Protein AF-A0A3N5V661-F1 (afdb_monomer)

Sequence (103 aa):
LPPEQATYELIAIGFPLLTLGLVLGSWWGQLAWGNYWGWDPKELWSLASWLVYVGYFHWRYMFGKIHSRINSLWAIAGMAAIIITLLWVNLSRLFPGLHSYAT

Foldseek 3Di:
DPPLVVLVVVLVVVLVVLVVVLQVCLVVCCVPPVGSDDVAPLNVLSVVLNVLSVVLVVCCVVPPPVCSVVSVVSSVVSVVSVCCSVPVSAPVVPGDDPPNPPD

pLDDT: mean 78.24, std 11.45, range [51.22, 93.19]

Structure (mmCIF, N/CA/C/O backbone):
data_AF-A0A3N5V661-F1
#
_entry.id   AF-A0A3N5V661-F1
#
loop_
_atom_site.group_PDB
_atom_site.id
_atom_site.type_symbol
_atom_site.label_atom_id
_atom_site.label_alt_id
_atom_site.label_comp_id
_atom_site.label_asym_id
_atom_site.label_entity_id
_atom_site.label_seq_id
_atom_site.pdbx_PDB_ins_code
_atom_site.Cartn_x
_atom_site.Cartn_y
_atom_site.Cartn_z
_atom_site.occupancy
_atom_site.B_iso_or_equiv
_atom_site.auth_seq_id
_atom_site.auth_comp_id
_atom_site.auth_asym_id
_atom_site.auth_atom_id
_atom_site.pdbx_PDB_model_num
ATOM 1 N N . LEU A 1 1 ? -20.277 3.688 13.844 1.00 56.62 1 LEU A N 1
ATOM 2 C CA . LEU A 1 1 ? -19.223 2.663 14.022 1.00 56.62 1 LEU A CA 1
ATOM 3 C C . LEU A 1 1 ? -18.132 3.245 14.913 1.00 56.62 1 LEU A C 1
ATOM 5 O O . LEU A 1 1 ? -17.788 4.403 14.694 1.00 56.62 1 LEU A O 1
ATOM 9 N N . PRO A 1 2 ? -17.611 2.525 15.919 1.00 74.56 2 PRO A N 1
ATOM 10 C CA . PRO A 1 2 ? -16.405 2.947 16.623 1.00 74.56 2 PRO A CA 1
ATOM 11 C C . PRO A 1 2 ? -15.257 3.162 15.615 1.00 74.56 2 PRO A C 1
ATOM 13 O O . PRO A 1 2 ? -15.159 2.413 14.639 1.00 74.56 2 PRO A O 1
ATOM 16 N N . PRO A 1 3 ? -14.392 4.171 15.821 1.00 74.50 3 PRO A N 1
ATOM 17 C CA . PRO A 1 3 ? -13.420 4.630 14.819 1.00 74.50 3 PRO A CA 1
ATOM 18 C C . PRO A 1 3 ? -12.450 3.537 14.338 1.00 74.50 3 PRO A C 1
ATOM 20 O O . PRO A 1 3 ? -12.033 3.543 13.181 1.00 74.50 3 PRO A O 1
ATOM 23 N N . GLU A 1 4 ? -12.146 2.546 15.182 1.00 75.19 4 GLU A N 1
ATOM 24 C CA . GLU A 1 4 ? -11.330 1.382 14.808 1.00 75.19 4 GLU A CA 1
ATOM 25 C C . GLU A 1 4 ? -12.015 0.501 13.745 1.00 75.19 4 GLU A C 1
ATOM 27 O O . GLU A 1 4 ? -11.356 0.030 12.821 1.00 75.19 4 GLU A O 1
ATOM 32 N N . GLN A 1 5 ? -13.334 0.292 13.847 1.00 79.19 5 GLN A N 1
ATOM 33 C CA . GLN A 1 5 ? -14.081 -0.533 12.890 1.00 79.19 5 GLN A CA 1
ATOM 34 C C . GLN A 1 5 ? -14.175 0.146 11.526 1.00 79.19 5 GLN A C 1
ATOM 36 O O . GLN A 1 5 ? -13.895 -0.496 10.521 1.00 79.19 5 GLN A O 1
ATOM 41 N N . ALA A 1 6 ? -14.472 1.448 11.499 1.00 82.69 6 ALA A N 1
ATOM 42 C CA . ALA A 1 6 ? -14.495 2.212 10.253 1.00 82.69 6 ALA A CA 1
ATOM 43 C C . ALA A 1 6 ? -13.121 2.204 9.558 1.00 82.69 6 ALA A C 1
ATOM 45 O O . ALA A 1 6 ? -13.033 1.999 8.352 1.00 82.69 6 ALA A O 1
ATOM 46 N N . THR A 1 7 ? -12.037 2.357 10.326 1.00 82.38 7 THR A N 1
ATOM 47 C CA . THR A 1 7 ? -10.667 2.282 9.790 1.00 82.38 7 THR A CA 1
ATOM 48 C C . THR A 1 7 ? -10.378 0.908 9.185 1.00 82.38 7 THR A C 1
ATOM 50 O O . THR A 1 7 ? -9.854 0.821 8.079 1.00 82.38 7 THR A O 1
ATOM 53 N N . TYR A 1 8 ? -10.747 -0.170 9.879 1.00 83.00 8 TYR A N 1
ATOM 54 C CA . TYR A 1 8 ? -10.555 -1.530 9.379 1.00 83.00 8 TYR A CA 1
ATOM 55 C C . TYR A 1 8 ? -11.347 -1.796 8.092 1.00 83.00 8 TYR A C 1
ATOM 57 O O . TYR A 1 8 ? -10.787 -2.343 7.147 1.00 83.00 8 TYR A O 1
ATOM 65 N N . GLU A 1 9 ? -12.614 -1.379 8.026 1.00 85.69 9 GLU A N 1
ATOM 66 C CA . GLU A 1 9 ? -13.457 -1.538 6.833 1.00 85.69 9 GLU A CA 1
ATOM 67 C C . GLU A 1 9 ? -12.881 -0.790 5.626 1.00 85.69 9 GLU A C 1
ATOM 69 O O . GLU A 1 9 ? -12.772 -1.357 4.539 1.00 85.69 9 GLU A O 1
ATOM 74 N N . LEU A 1 10 ? -12.430 0.452 5.822 1.00 87.19 10 LEU A N 1
ATOM 75 C CA . LEU A 1 10 ? -11.787 1.235 4.766 1.00 87.19 10 LEU A CA 1
ATOM 76 C C . LEU A 1 10 ? -10.507 0.564 4.256 1.00 87.19 10 LEU A C 1
ATOM 78 O O . LEU A 1 10 ? -10.288 0.502 3.048 1.00 87.19 10 LEU A O 1
ATOM 82 N N . ILE A 1 11 ? -9.677 0.025 5.153 1.00 86.62 11 ILE A N 1
ATOM 83 C CA . ILE A 1 11 ? -8.448 -0.685 4.773 1.00 86.62 11 ILE A CA 1
ATOM 84 C C . ILE A 1 11 ? -8.772 -2.009 4.065 1.00 86.62 11 ILE A C 1
ATOM 86 O O . ILE A 1 11 ? -8.125 -2.348 3.075 1.00 86.62 11 ILE A O 1
ATOM 90 N N . ALA A 1 12 ? -9.792 -2.736 4.524 1.00 87.62 12 ALA A N 1
ATOM 91 C CA . ALA A 1 12 ? -10.258 -3.978 3.910 1.00 87.62 12 ALA A CA 1
ATOM 92 C C . ALA A 1 12 ? -10.779 -3.774 2.481 1.00 87.62 12 ALA A C 1
ATOM 94 O O . ALA A 1 12 ? -10.557 -4.632 1.632 1.00 87.62 12 ALA A O 1
ATOM 95 N N . ILE A 1 13 ? -11.415 -2.635 2.198 1.00 90.38 13 ILE A N 1
ATOM 96 C CA . ILE A 1 13 ? -11.860 -2.268 0.846 1.00 90.38 13 ILE A CA 1
ATOM 97 C C . ILE A 1 13 ? -10.693 -1.719 0.009 1.00 90.38 13 ILE A C 1
ATOM 99 O O . ILE A 1 13 ? -10.568 -2.033 -1.174 1.00 90.38 13 ILE A O 1
ATOM 103 N N . GLY A 1 14 ? -9.820 -0.912 0.614 1.00 87.44 14 GLY A N 1
ATOM 104 C CA . GLY A 1 14 ? -8.695 -0.278 -0.070 1.00 87.44 14 GLY A CA 1
ATOM 105 C C . GLY A 1 14 ? -7.595 -1.254 -0.489 1.00 87.44 14 GLY A C 1
ATOM 106 O O . GLY A 1 14 ? -6.985 -1.075 -1.539 1.00 87.44 14 GLY A O 1
ATOM 107 N N . PHE A 1 15 ? -7.346 -2.312 0.283 1.00 89.69 15 PHE A N 1
ATOM 108 C CA . PHE A 1 15 ? -6.258 -3.252 0.004 1.00 89.69 15 PHE A CA 1
ATOM 109 C C . PHE A 1 15 ? -6.424 -4.056 -1.303 1.00 89.69 15 PHE A C 1
ATOM 111 O O . PHE A 1 15 ? -5.454 -4.145 -2.064 1.00 89.69 15 PHE A O 1
ATOM 118 N N . PRO A 1 16 ? -7.614 -4.591 -1.647 1.00 92.38 16 PRO A N 1
ATOM 119 C CA . PRO A 1 16 ? -7.865 -5.154 -2.972 1.00 92.38 16 PRO A CA 1
ATOM 120 C C . PRO A 1 16 ? -7.629 -4.150 -4.102 1.00 92.38 16 PRO A C 1
ATOM 122 O O . PRO A 1 16 ? -7.017 -4.506 -5.104 1.00 92.38 16 PRO A O 1
ATOM 125 N N . LEU A 1 17 ? -8.045 -2.890 -3.933 1.00 90.88 17 LEU A N 1
ATOM 126 C CA . LEU A 1 17 ? -7.810 -1.838 -4.928 1.00 90.88 17 LEU A CA 1
ATOM 127 C C . LEU A 1 17 ? -6.317 -1.537 -5.095 1.00 90.88 17 LEU A C 1
ATOM 129 O O . LEU A 1 17 ? -5.849 -1.409 -6.221 1.00 90.88 17 LEU A O 1
ATOM 133 N N . LEU A 1 18 ? -5.558 -1.487 -3.996 1.00 88.88 18 LEU A N 1
ATOM 134 C CA . LEU A 1 18 ? -4.102 -1.333 -4.026 1.00 88.88 18 LEU A CA 1
ATOM 135 C C . LEU A 1 18 ? -3.428 -2.517 -4.731 1.00 88.88 18 LEU A C 1
ATOM 137 O O . LEU A 1 18 ? -2.523 -2.323 -5.535 1.00 88.88 18 LEU A O 1
ATOM 141 N N . THR A 1 19 ? -3.889 -3.738 -4.460 1.00 91.88 19 THR A N 1
ATOM 142 C CA . THR A 1 19 ? -3.368 -4.961 -5.087 1.00 91.88 19 THR A CA 1
ATOM 143 C C . THR A 1 19 ? -3.649 -4.971 -6.588 1.00 91.88 19 THR A C 1
ATOM 145 O O . THR A 1 19 ? -2.747 -5.225 -7.381 1.00 91.88 19 THR A O 1
ATOM 148 N N . LEU A 1 20 ? -4.877 -4.632 -6.992 1.00 93.19 20 LEU A N 1
ATOM 149 C CA . LEU A 1 20 ? -5.233 -4.465 -8.399 1.00 93.19 20 LEU A CA 1
ATOM 150 C C . LEU A 1 20 ? -4.403 -3.360 -9.051 1.00 93.19 20 LEU A C 1
ATOM 152 O O . LEU A 1 20 ? -3.894 -3.560 -10.145 1.00 93.19 20 LEU A O 1
ATOM 156 N N . GLY A 1 21 ? -4.216 -2.228 -8.371 1.00 89.75 21 GLY A N 1
ATOM 157 C CA . GLY A 1 21 ? -3.366 -1.137 -8.838 1.00 89.75 21 GLY A CA 1
ATOM 158 C C . GLY A 1 21 ? -1.920 -1.575 -9.074 1.00 89.75 21 GLY A C 1
ATOM 159 O O . GLY A 1 21 ? -1.355 -1.235 -10.108 1.00 89.75 21 GLY A O 1
ATOM 160 N N . LEU A 1 22 ? -1.347 -2.381 -8.175 1.00 90.56 22 LEU A N 1
ATOM 161 C CA . LEU A 1 22 ? -0.003 -2.943 -8.328 1.00 90.56 22 LEU A CA 1
ATOM 162 C C . LEU A 1 22 ? 0.082 -3.854 -9.564 1.00 90.56 22 LEU A C 1
ATOM 164 O O . LEU A 1 22 ? 0.956 -3.667 -10.403 1.00 90.56 22 LEU A O 1
ATOM 168 N N . VAL A 1 23 ? -0.858 -4.796 -9.710 1.00 92.25 23 VAL A N 1
ATOM 169 C CA . VAL A 1 23 ? -0.882 -5.759 -10.828 1.00 92.25 23 VAL A CA 1
ATOM 170 C C . VAL A 1 23 ? -1.112 -5.061 -12.168 1.00 92.25 23 VAL A C 1
ATOM 172 O O . VAL A 1 23 ? -0.403 -5.328 -13.138 1.00 92.25 23 VAL A O 1
ATOM 175 N N . LEU A 1 24 ? -2.086 -4.150 -12.230 1.00 91.62 24 LEU A N 1
ATOM 176 C CA . LEU A 1 24 ? -2.369 -3.357 -13.427 1.00 91.62 24 LEU A CA 1
ATOM 177 C C . LEU A 1 24 ? -1.199 -2.427 -13.763 1.00 91.62 24 LEU A C 1
ATOM 179 O O . LEU A 1 24 ? -0.889 -2.253 -14.938 1.00 91.62 24 LEU A O 1
ATOM 183 N N . GLY A 1 25 ? -0.5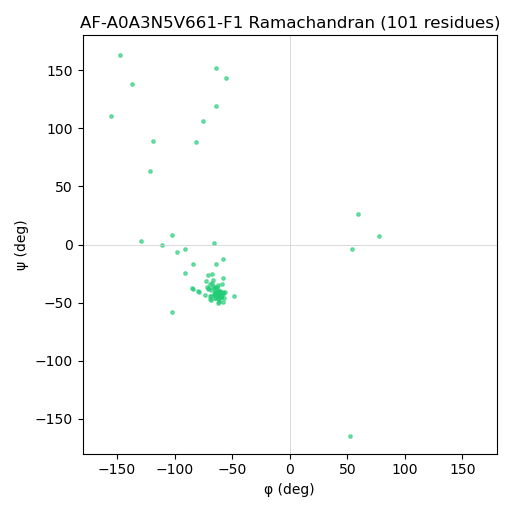24 -1.878 -12.750 1.00 87.31 25 GLY A N 1
ATOM 184 C CA . GLY A 1 25 ? 0.695 -1.091 -12.911 1.00 87.31 25 GLY A CA 1
ATOM 185 C C . GLY A 1 25 ? 1.822 -1.901 -13.547 1.00 87.31 25 GLY A C 1
ATOM 186 O O . GLY A 1 25 ? 2.379 -1.466 -14.551 1.00 87.31 25 GLY A O 1
ATOM 187 N N . SER A 1 26 ? 2.098 -3.107 -13.042 1.00 87.75 26 SER A N 1
ATOM 188 C CA . SER A 1 26 ? 3.092 -4.017 -13.632 1.00 87.75 26 SER A CA 1
ATOM 189 C C . SER A 1 26 ? 2.736 -4.425 -15.063 1.00 87.75 26 SER A C 1
ATOM 191 O O . SER A 1 26 ? 3.596 -4.457 -15.942 1.00 87.75 26 SER A O 1
ATOM 193 N N . TRP A 1 27 ? 1.456 -4.704 -15.333 1.00 90.12 27 TRP A N 1
ATOM 194 C CA . TRP A 1 27 ? 0.989 -5.013 -16.686 1.00 90.12 27 TRP A CA 1
ATOM 195 C C . TRP A 1 27 ? 1.190 -3.837 -17.643 1.00 90.12 27 TRP A C 1
ATOM 197 O O . TRP A 1 27 ? 1.647 -4.006 -18.773 1.00 90.12 27 TRP A O 1
ATOM 207 N N . TRP A 1 28 ? 0.869 -2.626 -17.194 1.00 87.81 28 TRP A N 1
ATOM 208 C CA . TRP A 1 28 ? 1.078 -1.424 -17.986 1.00 87.81 28 TRP A CA 1
ATOM 209 C C . TRP A 1 28 ? 2.569 -1.128 -18.198 1.00 87.81 28 TRP A C 1
ATOM 211 O O . TRP A 1 28 ? 2.948 -0.741 -19.301 1.00 87.81 28 TRP A O 1
ATOM 221 N N . GLY A 1 29 ? 3.423 -1.407 -17.208 1.00 85.06 29 GLY A N 1
ATOM 222 C CA . GLY A 1 29 ? 4.877 -1.308 -17.346 1.00 85.06 29 GLY A CA 1
ATOM 223 C C . GLY A 1 29 ? 5.421 -2.164 -18.495 1.00 85.06 29 GLY A C 1
ATOM 224 O O . GLY A 1 29 ? 6.212 -1.683 -19.310 1.00 85.06 29 GLY A O 1
ATOM 225 N N . GLN A 1 30 ? 4.896 -3.384 -18.657 1.00 87.44 30 GLN A N 1
ATOM 226 C CA . GLN A 1 30 ? 5.229 -4.242 -19.797 1.00 87.44 30 GLN A CA 1
ATOM 227 C C . GLN A 1 30 ? 4.830 -3.612 -21.137 1.00 87.44 30 GLN A C 1
ATOM 229 O O . GLN A 1 30 ? 5.575 -3.720 -22.109 1.00 87.44 30 GLN A O 1
ATOM 234 N N . LEU A 1 31 ? 3.670 -2.957 -21.205 1.00 87.81 31 LEU A N 1
ATOM 235 C CA . LEU A 1 31 ? 3.192 -2.310 -22.430 1.00 87.81 31 LEU A CA 1
ATOM 236 C C . LEU A 1 31 ? 3.985 -1.042 -22.775 1.00 87.81 31 LEU A C 1
ATOM 238 O O . LEU A 1 31 ? 4.215 -0.776 -23.952 1.00 87.81 31 LEU A O 1
ATOM 242 N N . ALA A 1 32 ? 4.392 -0.262 -21.772 1.00 84.81 32 ALA A N 1
ATOM 243 C CA . ALA A 1 32 ? 5.079 1.012 -21.967 1.00 84.81 32 ALA A CA 1
ATOM 244 C C . ALA A 1 32 ? 6.593 0.855 -22.188 1.00 84.81 32 ALA A C 1
ATOM 246 O O . ALA A 1 32 ? 7.168 1.565 -23.013 1.00 84.81 32 ALA A O 1
ATOM 247 N N . TRP A 1 33 ? 7.235 -0.076 -21.476 1.00 83.19 33 TRP A N 1
ATOM 248 C CA . TRP A 1 33 ? 8.698 -0.212 -21.447 1.00 83.19 33 TRP A CA 1
ATOM 249 C C . TRP A 1 33 ? 9.212 -1.626 -21.723 1.00 83.19 33 TRP A C 1
ATOM 251 O O . TRP A 1 33 ? 10.419 -1.854 -21.692 1.00 83.19 33 TRP A O 1
ATOM 261 N N . GLY A 1 34 ? 8.328 -2.584 -22.020 1.00 88.06 34 GLY A N 1
ATOM 262 C CA . GLY A 1 34 ? 8.712 -3.947 -22.397 1.00 88.06 34 GLY A CA 1
ATOM 263 C C . GLY A 1 34 ? 9.131 -4.848 -21.233 1.00 88.06 34 GLY A C 1
ATOM 264 O O . GLY A 1 34 ? 9.578 -5.968 -21.484 1.00 88.06 34 GLY A O 1
ATOM 265 N N . ASN A 1 35 ? 8.980 -4.390 -19.987 1.00 84.69 35 ASN A N 1
ATOM 266 C CA . ASN A 1 35 ? 9.287 -5.155 -18.782 1.00 84.69 35 ASN A CA 1
ATOM 267 C C . ASN A 1 35 ? 8.190 -4.980 -17.715 1.00 84.69 35 ASN A C 1
ATOM 269 O O . ASN A 1 35 ? 7.733 -3.865 -17.480 1.00 84.69 35 ASN A O 1
ATOM 273 N N . TYR A 1 36 ? 7.796 -6.064 -17.042 1.00 82.25 36 TYR A N 1
ATOM 274 C CA . TYR A 1 36 ? 6.759 -6.058 -16.000 1.00 82.25 36 TYR A CA 1
ATOM 275 C C . TYR A 1 36 ? 7.188 -5.364 -14.700 1.00 82.25 36 TYR A C 1
ATOM 277 O O . TYR A 1 36 ? 6.332 -4.926 -13.930 1.00 82.25 36 TYR A O 1
ATOM 285 N N . TRP A 1 37 ? 8.493 -5.337 -14.416 1.00 84.50 37 TRP A N 1
ATOM 286 C CA . TRP A 1 37 ? 9.034 -4.771 -13.181 1.00 84.50 37 TRP A CA 1
ATOM 287 C C . TRP A 1 37 ? 10.480 -4.317 -13.375 1.00 84.50 37 TRP A C 1
ATOM 289 O O . TRP A 1 37 ? 11.386 -5.136 -13.552 1.00 84.50 37 TRP A O 1
ATOM 299 N N . GLY A 1 38 ? 10.699 -3.008 -13.366 1.00 81.88 38 GLY A N 1
ATOM 300 C CA . GLY A 1 38 ? 11.995 -2.360 -13.561 1.00 81.88 38 GLY A CA 1
ATOM 301 C C . GLY A 1 38 ? 12.797 -2.091 -12.286 1.00 81.88 38 GLY A C 1
ATOM 302 O O . GLY A 1 38 ? 13.926 -1.627 -12.398 1.00 81.88 38 GLY A O 1
ATOM 303 N N . TRP A 1 39 ? 12.253 -2.378 -11.098 1.00 81.25 39 TRP A N 1
ATOM 304 C CA . TRP A 1 39 ? 12.811 -1.930 -9.811 1.00 81.25 39 TRP A CA 1
ATOM 305 C C . TRP A 1 39 ? 12.912 -0.407 -9.700 1.00 81.25 39 TRP A C 1
ATOM 307 O O . TRP A 1 39 ? 13.720 0.128 -8.936 1.00 81.2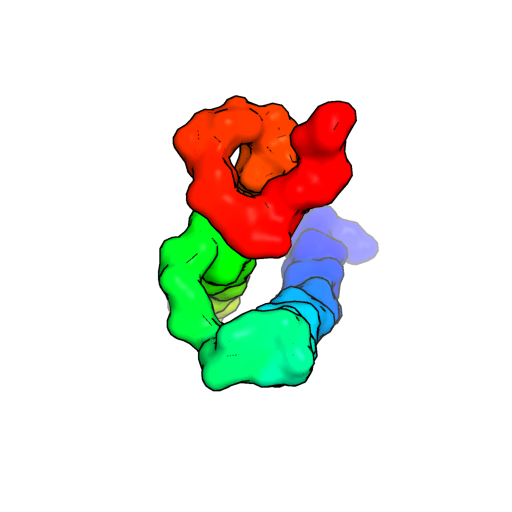5 39 TRP A O 1
ATOM 317 N N . ASP A 1 40 ? 12.056 0.296 -10.438 1.00 80.56 40 ASP A N 1
ATOM 318 C CA . ASP A 1 40 ? 11.987 1.743 -10.364 1.00 80.56 40 ASP A CA 1
ATOM 319 C C . ASP A 1 40 ? 11.528 2.165 -8.956 1.00 80.56 40 ASP A C 1
ATOM 321 O O . ASP A 1 40 ? 10.750 1.460 -8.304 1.00 80.56 40 ASP A O 1
ATOM 325 N N . PRO A 1 41 ? 11.929 3.355 -8.478 1.00 76.25 41 PRO A N 1
ATOM 326 C CA . PRO A 1 41 ? 11.497 3.876 -7.187 1.00 76.25 41 PRO A CA 1
ATOM 327 C C . PRO A 1 41 ? 9.977 3.781 -6.997 1.00 76.25 41 PRO A C 1
ATOM 329 O O . PRO A 1 41 ? 9.509 3.324 -5.959 1.00 76.25 41 PRO A O 1
ATOM 332 N N . LYS A 1 42 ? 9.175 4.141 -8.008 1.00 72.94 42 LYS A N 1
ATOM 333 C CA . LYS A 1 42 ? 7.708 4.075 -7.896 1.00 72.94 42 LYS A CA 1
ATOM 334 C C . LYS A 1 42 ? 7.192 2.652 -7.696 1.00 72.94 42 LYS A C 1
ATOM 336 O O . LYS A 1 42 ? 6.271 2.455 -6.906 1.00 72.94 42 LYS A O 1
ATOM 341 N N . GLU A 1 43 ? 7.793 1.674 -8.359 1.00 83.00 43 GLU A N 1
ATOM 342 C CA . GLU A 1 43 ? 7.441 0.261 -8.218 1.00 83.00 43 GLU A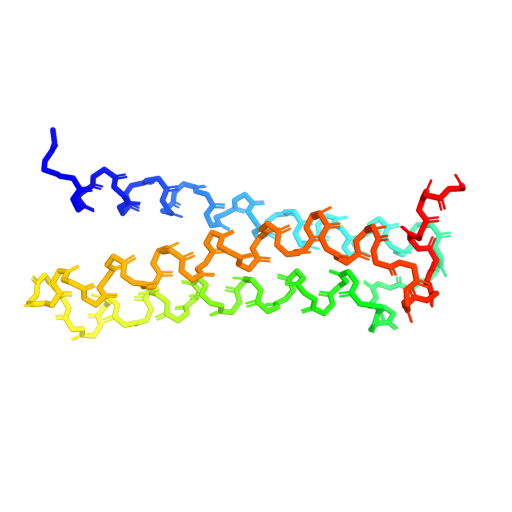 CA 1
ATOM 343 C C . GLU A 1 43 ? 7.820 -0.254 -6.821 1.00 83.00 43 GLU A C 1
ATOM 345 O O . GLU A 1 43 ? 6.984 -0.812 -6.109 1.00 83.00 43 GLU A O 1
ATOM 350 N N . LEU A 1 44 ? 9.044 0.041 -6.369 1.00 85.19 44 LEU A N 1
ATOM 351 C CA . LEU A 1 44 ? 9.542 -0.303 -5.034 1.00 85.19 44 LEU A CA 1
ATOM 352 C C . LEU A 1 44 ? 8.669 0.267 -3.910 1.00 85.19 44 LEU A C 1
ATOM 354 O O . LEU A 1 44 ? 8.324 -0.444 -2.965 1.00 85.19 44 LEU A O 1
ATOM 358 N N . TRP A 1 45 ? 8.283 1.538 -4.009 1.00 82.38 45 TRP A N 1
ATOM 359 C CA . TRP A 1 45 ? 7.453 2.199 -3.001 1.00 82.38 45 TRP A CA 1
ATOM 360 C C . TRP A 1 45 ? 5.993 1.724 -3.032 1.00 82.38 45 TRP A C 1
ATOM 362 O O . TRP A 1 45 ? 5.362 1.595 -1.977 1.00 82.38 45 TRP A O 1
ATOM 372 N N . SER A 1 46 ? 5.483 1.355 -4.211 1.00 84.19 46 SER A N 1
ATOM 373 C CA . SER A 1 46 ? 4.177 0.698 -4.336 1.00 84.19 46 SER A CA 1
ATOM 374 C C . SER A 1 46 ? 4.182 -0.676 -3.655 1.00 84.19 46 SER A C 1
ATOM 376 O O . SER A 1 46 ? 3.267 -0.986 -2.888 1.00 84.19 46 SER A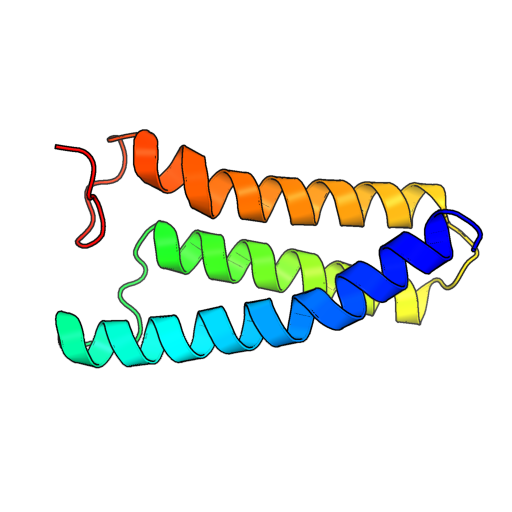 O 1
ATOM 378 N N . LEU A 1 47 ? 5.248 -1.465 -3.843 1.00 88.00 47 LEU A N 1
ATOM 379 C CA . LEU A 1 47 ? 5.438 -2.746 -3.157 1.00 88.00 47 LEU A CA 1
ATOM 380 C C . LEU A 1 47 ? 5.598 -2.566 -1.639 1.00 88.00 47 LEU A C 1
ATOM 382 O O . LEU A 1 47 ? 4.982 -3.299 -0.868 1.00 88.00 47 LEU A O 1
ATOM 386 N N . ALA A 1 48 ? 6.373 -1.574 -1.193 1.00 86.75 48 ALA A N 1
ATOM 387 C CA . ALA A 1 48 ? 6.536 -1.269 0.227 1.00 86.75 48 ALA A CA 1
ATOM 388 C C . ALA A 1 48 ? 5.194 -0.910 0.885 1.00 86.75 48 ALA A C 1
ATOM 390 O O . ALA A 1 48 ? 4.866 -1.436 1.947 1.00 86.75 48 ALA A O 1
ATOM 391 N N . SER A 1 49 ? 4.382 -0.077 0.227 1.00 86.69 49 SER A N 1
ATOM 392 C CA . SER A 1 49 ? 3.034 0.268 0.693 1.00 86.69 49 SER A CA 1
ATOM 393 C C . SER A 1 49 ? 2.146 -0.973 0.807 1.00 86.69 49 SER A C 1
ATOM 395 O O . SER A 1 49 ? 1.471 -1.164 1.819 1.00 86.69 49 SER A O 1
ATOM 397 N N . TRP A 1 50 ? 2.192 -1.857 -0.194 1.00 90.69 50 TRP A N 1
ATOM 398 C CA . TRP A 1 50 ? 1.465 -3.125 -0.171 1.00 90.69 50 TRP A CA 1
ATOM 399 C C . TRP A 1 50 ? 1.892 -4.016 1.008 1.00 90.69 50 TRP A C 1
ATOM 401 O O . TRP A 1 50 ? 1.037 -4.507 1.746 1.00 90.69 50 TRP A O 1
ATOM 411 N N . LEU A 1 51 ? 3.200 -4.147 1.259 1.00 90.31 51 LEU A N 1
ATOM 412 C CA . LEU A 1 51 ? 3.743 -4.917 2.385 1.00 90.31 51 LEU A CA 1
ATOM 413 C C . LEU A 1 51 ? 3.341 -4.345 3.751 1.00 90.31 51 LEU A C 1
ATOM 415 O O . LEU A 1 51 ? 3.053 -5.118 4.665 1.00 90.31 51 LEU A O 1
ATOM 419 N N . VAL A 1 52 ? 3.266 -3.019 3.903 1.00 87.69 52 VAL A N 1
ATOM 420 C CA . VAL A 1 52 ? 2.778 -2.389 5.143 1.00 87.69 52 VAL A CA 1
ATOM 421 C C . VAL A 1 52 ? 1.323 -2.783 5.419 1.00 87.69 52 VAL A C 1
ATOM 423 O O . VAL A 1 52 ? 0.989 -3.129 6.554 1.00 87.69 52 VAL A O 1
ATOM 426 N N . TYR A 1 53 ? 0.463 -2.807 4.396 1.00 86.75 53 TYR A N 1
ATOM 427 C CA . TYR A 1 53 ? -0.927 -3.247 4.557 1.00 86.75 53 TYR A CA 1
ATOM 428 C C . TYR A 1 53 ? -1.058 -4.752 4.817 1.00 86.75 53 TYR A C 1
ATOM 430 O O . TYR A 1 53 ? -1.871 -5.153 5.650 1.00 86.75 53 TYR A O 1
ATOM 438 N N . VAL A 1 54 ? -0.231 -5.592 4.189 1.00 89.81 54 VAL A N 1
ATOM 439 C CA . VAL A 1 54 ? -0.157 -7.024 4.531 1.00 89.81 54 VAL A CA 1
ATOM 440 C C . VAL A 1 54 ? 0.265 -7.211 5.990 1.00 89.81 54 VAL A C 1
ATOM 442 O O . VAL A 1 54 ? -0.368 -7.976 6.719 1.00 89.81 54 VAL A O 1
ATOM 445 N N . GLY A 1 55 ? 1.282 -6.473 6.443 1.00 87.19 55 GLY A N 1
ATOM 446 C CA . GLY A 1 55 ? 1.733 -6.463 7.835 1.00 87.19 55 GLY A CA 1
ATOM 447 C C . GLY A 1 55 ? 0.622 -6.053 8.803 1.00 87.19 55 GLY A C 1
ATOM 448 O O . GLY A 1 55 ? 0.433 -6.712 9.826 1.00 87.19 55 GLY A O 1
ATOM 449 N N . TYR A 1 56 ? -0.178 -5.043 8.443 1.00 85.56 56 TYR A N 1
ATOM 450 C CA . TYR A 1 56 ? -1.369 -4.656 9.199 1.00 85.56 56 TYR A CA 1
ATOM 451 C C . TYR A 1 56 ? -2.369 -5.812 9.339 1.00 85.56 56 TYR A C 1
ATOM 453 O O . TYR A 1 56 ? -2.794 -6.109 10.456 1.00 85.56 56 TYR A O 1
ATOM 461 N N . PHE A 1 57 ? -2.725 -6.502 8.248 1.00 86.62 57 PHE A N 1
ATOM 462 C CA . PHE A 1 57 ? -3.659 -7.633 8.318 1.00 86.62 57 PHE A CA 1
ATOM 463 C C . PHE A 1 57 ? -3.098 -8.807 9.115 1.00 86.62 57 PHE A C 1
ATOM 465 O O . PHE A 1 57 ? -3.814 -9.371 9.942 1.00 86.62 57 PHE A O 1
ATOM 472 N N . HIS A 1 58 ? -1.823 -9.144 8.919 1.00 87.19 58 HIS A N 1
ATOM 473 C CA . HIS A 1 58 ? -1.153 -10.210 9.657 1.00 87.19 58 HIS A CA 1
ATOM 474 C C . HIS A 1 58 ? -1.128 -9.913 11.162 1.00 87.19 58 HIS A C 1
ATOM 476 O O . HIS A 1 58 ? -1.538 -10.742 11.976 1.00 87.19 58 HIS A O 1
ATOM 482 N N . TRP A 1 59 ? -0.737 -8.692 11.541 1.00 83.19 59 TRP A N 1
ATOM 483 C CA . TRP A 1 59 ? -0.764 -8.239 12.930 1.00 83.19 59 TRP A CA 1
ATOM 484 C C . TRP A 1 59 ? -2.179 -8.278 13.510 1.00 83.19 59 TRP A C 1
ATOM 486 O O . TRP A 1 59 ? -2.394 -8.770 14.618 1.00 83.19 59 TRP A O 1
ATOM 496 N N . ARG A 1 60 ? -3.170 -7.800 12.753 1.00 80.12 60 ARG A N 1
ATOM 497 C CA . ARG A 1 60 ? -4.563 -7.746 13.200 1.00 80.12 60 ARG A CA 1
ATOM 498 C C . ARG A 1 60 ? -5.190 -9.129 13.369 1.00 80.12 60 ARG A C 1
ATOM 500 O O . ARG A 1 60 ? -6.031 -9.288 14.258 1.00 80.12 60 ARG A O 1
ATOM 507 N N . TYR A 1 61 ? -4.787 -10.089 12.537 1.00 83.06 61 TYR A N 1
ATOM 508 C CA . TYR A 1 61 ? -5.172 -11.494 12.630 1.00 83.06 61 TYR A CA 1
ATOM 509 C C . TYR A 1 61 ? -4.560 -12.161 13.869 1.00 83.06 61 TYR A C 1
ATOM 511 O O . TYR A 1 61 ? -5.273 -12.834 14.605 1.00 83.06 61 TYR A O 1
ATOM 519 N N . MET A 1 62 ? -3.274 -11.912 14.152 1.00 80.69 62 MET A N 1
ATOM 520 C CA . MET A 1 62 ? -2.582 -12.500 15.307 1.00 80.69 62 MET A CA 1
ATOM 521 C C . MET A 1 62 ? -2.982 -11.883 16.654 1.00 80.69 62 MET A C 1
ATOM 523 O O . MET A 1 62 ? -3.168 -12.605 17.629 1.00 80.69 62 MET A O 1
ATOM 527 N N . PHE A 1 63 ? -3.097 -10.554 16.733 1.00 73.69 63 PHE A N 1
ATOM 528 C CA . PHE A 1 63 ? -3.190 -9.833 18.012 1.00 73.69 63 PHE A CA 1
ATOM 529 C C . PHE A 1 63 ? -4.557 -9.201 18.297 1.00 73.69 63 PHE A C 1
ATOM 531 O O . PHE A 1 63 ? -4.746 -8.616 19.366 1.00 73.69 63 PHE A O 1
ATOM 538 N N . GLY A 1 64 ? -5.527 -9.350 17.389 1.00 68.44 64 GLY A N 1
ATOM 539 C CA . GLY A 1 64 ? -6.927 -8.991 17.621 1.00 68.44 64 GLY A CA 1
ATOM 540 C C . GLY A 1 64 ? -7.163 -7.556 18.128 1.00 68.44 64 GLY A C 1
ATOM 541 O O . GLY A 1 64 ? -6.299 -6.686 18.080 1.00 68.44 64 GLY A O 1
ATOM 542 N N . LYS A 1 65 ? -8.369 -7.284 18.645 1.00 65.06 65 LYS A N 1
ATOM 543 C CA . LYS A 1 65 ? -8.785 -5.962 19.180 1.00 65.06 65 LYS A CA 1
ATOM 544 C C . LYS A 1 65 ? -8.018 -5.519 20.441 1.00 65.06 65 LYS A C 1
ATOM 546 O O . LYS A 1 65 ? -8.307 -4.460 20.985 1.00 65.06 65 LYS A O 1
ATOM 551 N N . ILE A 1 66 ? -7.063 -6.317 20.919 1.00 64.88 66 ILE A N 1
ATOM 552 C CA . ILE A 1 66 ? -6.371 -6.107 22.198 1.00 64.88 66 ILE A CA 1
ATOM 553 C C . ILE A 1 66 ? -5.500 -4.838 22.149 1.00 64.88 66 ILE A C 1
ATOM 555 O O . ILE A 1 66 ? -5.371 -4.135 23.147 1.00 64.88 66 ILE A O 1
ATOM 559 N N . HIS A 1 67 ? -4.968 -4.486 20.973 1.00 70.31 67 HIS A N 1
ATOM 560 C CA . HIS A 1 67 ? -4.025 -3.375 20.808 1.00 70.31 67 HIS A CA 1
ATOM 561 C C . HIS A 1 67 ? -4.529 -2.302 19.831 1.00 70.31 67 HIS A C 1
ATOM 563 O O . HIS A 1 67 ? -3.901 -2.043 18.802 1.00 70.31 67 HIS A O 1
ATOM 569 N N . SER A 1 68 ? -5.647 -1.634 20.150 1.00 68.62 68 SER A N 1
ATOM 570 C CA . SER A 1 68 ? -6.245 -0.641 19.235 1.00 68.62 68 SER A CA 1
ATOM 571 C C . SER A 1 68 ? -5.291 0.513 18.874 1.00 68.62 68 SER A C 1
ATOM 573 O O . SER A 1 68 ? -5.270 0.953 17.728 1.00 68.62 68 SER A O 1
ATOM 575 N N . ARG A 1 69 ? -4.417 0.938 19.805 1.00 71.81 69 ARG A N 1
ATOM 576 C CA . ARG A 1 69 ? -3.394 1.973 19.551 1.00 71.81 69 ARG A CA 1
ATOM 577 C C . ARG A 1 69 ? -2.368 1.558 18.493 1.00 71.81 69 ARG A C 1
ATOM 579 O O . ARG A 1 69 ? -2.008 2.371 17.649 1.00 71.81 69 ARG A O 1
ATOM 586 N N . ILE A 1 70 ? -1.922 0.302 18.518 1.00 75.56 70 ILE A N 1
ATOM 587 C CA . ILE A 1 70 ? -0.950 -0.220 17.546 1.00 75.56 70 ILE A CA 1
ATOM 588 C C . ILE A 1 70 ? -1.613 -0.367 16.172 1.00 75.56 70 ILE A C 1
ATOM 590 O O . ILE A 1 70 ? -1.014 -0.009 15.162 1.00 75.56 70 ILE A O 1
ATOM 594 N N . ASN A 1 71 ? -2.878 -0.794 16.130 1.00 73.06 71 ASN A N 1
ATOM 595 C CA . ASN A 1 71 ? -3.643 -0.883 14.884 1.00 73.06 71 ASN A CA 1
ATOM 596 C C . ASN A 1 71 ? -3.788 0.488 14.199 1.00 73.06 71 ASN A C 1
ATOM 598 O O . ASN A 1 71 ? -3.642 0.579 12.981 1.00 73.06 71 ASN A O 1
ATOM 602 N N . SER A 1 72 ? -4.016 1.557 14.969 1.00 74.69 72 SER A N 1
ATOM 603 C CA . SER A 1 72 ? -4.064 2.922 14.428 1.00 74.69 72 SER A CA 1
ATOM 604 C C . SER A 1 72 ? -2.710 3.393 13.887 1.00 74.69 72 SER A C 1
ATOM 606 O O . SER A 1 72 ? -2.671 4.048 12.850 1.00 74.69 72 SER A O 1
ATOM 608 N N . LEU A 1 73 ? -1.594 3.038 14.537 1.00 78.75 73 LEU A N 1
ATOM 609 C CA . LEU A 1 73 ? -0.251 3.382 14.050 1.00 78.75 73 LEU A CA 1
ATOM 610 C C . LEU A 1 73 ? 0.070 2.703 12.714 1.00 78.75 73 LEU A C 1
ATOM 612 O O . LEU A 1 73 ? 0.590 3.355 11.813 1.00 78.75 73 LEU A O 1
ATOM 616 N N . TRP A 1 74 ? -0.294 1.429 12.552 1.00 78.06 74 TRP A N 1
ATOM 617 C CA . TRP A 1 74 ? -0.145 0.722 11.277 1.00 78.06 74 TRP A CA 1
ATOM 618 C C . TRP A 1 74 ? -0.980 1.346 10.154 1.00 78.06 74 TRP A C 1
ATOM 620 O O . TRP A 1 74 ? -0.490 1.487 9.036 1.00 78.06 74 TRP A O 1
ATOM 630 N N . ALA A 1 75 ? -2.215 1.767 10.446 1.00 78.44 75 ALA A N 1
ATOM 631 C CA . ALA A 1 75 ? -3.060 2.463 9.476 1.00 78.44 75 ALA A CA 1
ATOM 632 C C . ALA A 1 75 ? -2.437 3.794 9.016 1.00 78.44 75 ALA A C 1
ATOM 634 O O . ALA A 1 75 ? -2.421 4.093 7.822 1.00 78.44 75 ALA A O 1
ATOM 635 N N . ILE A 1 76 ? -1.875 4.568 9.953 1.00 82.69 76 ILE A N 1
ATOM 636 C CA . ILE A 1 76 ? -1.172 5.824 9.655 1.00 82.69 76 ILE A CA 1
ATOM 637 C C . ILE A 1 76 ? 0.098 5.555 8.839 1.00 82.69 76 ILE A C 1
ATOM 639 O O . ILE A 1 76 ? 0.348 6.258 7.864 1.00 82.69 76 ILE A O 1
ATOM 643 N N . ALA A 1 77 ? 0.873 4.526 9.191 1.00 83.00 77 ALA A N 1
ATOM 644 C CA . ALA A 1 77 ? 2.072 4.141 8.452 1.00 83.00 77 ALA A CA 1
ATOM 645 C C . ALA A 1 77 ? 1.750 3.712 7.009 1.00 83.00 77 ALA A C 1
ATOM 647 O O . ALA A 1 77 ? 2.433 4.140 6.081 1.00 83.00 77 ALA A O 1
ATOM 648 N N . GLY A 1 78 ? 0.681 2.933 6.804 1.00 78.62 78 GLY A N 1
ATOM 649 C CA . GLY A 1 78 ? 0.208 2.541 5.471 1.00 78.62 78 GLY A CA 1
ATOM 650 C C . GLY A 1 78 ? -0.239 3.738 4.630 1.00 78.62 78 GLY A C 1
ATOM 651 O O . GLY A 1 78 ? 0.168 3.868 3.476 1.00 78.62 78 GLY A O 1
ATOM 652 N N . MET A 1 79 ? -0.992 4.666 5.229 1.00 82.31 79 MET A N 1
ATOM 653 C CA . MET A 1 79 ? -1.383 5.916 4.570 1.00 82.31 79 MET A CA 1
ATOM 654 C C . MET A 1 79 ? -0.159 6.768 4.203 1.00 82.31 79 MET A C 1
ATOM 656 O O . MET A 1 79 ? -0.060 7.261 3.082 1.00 82.31 79 MET A O 1
ATOM 660 N N . ALA A 1 80 ? 0.804 6.912 5.117 1.00 82.69 80 ALA A N 1
ATOM 661 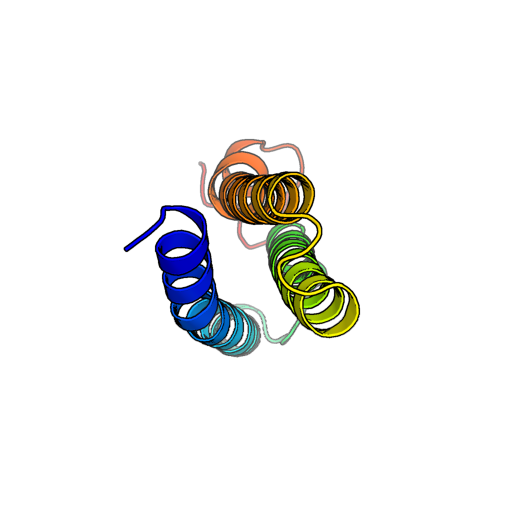C CA . ALA A 1 80 ? 2.037 7.650 4.860 1.00 82.69 80 ALA A CA 1
ATOM 662 C C . ALA A 1 80 ? 2.855 7.022 3.720 1.00 82.69 80 ALA A C 1
ATOM 664 O O . ALA A 1 80 ? 3.348 7.750 2.862 1.00 82.69 80 ALA A O 1
ATOM 665 N N . ALA A 1 81 ? 2.951 5.689 3.657 1.00 77.69 81 ALA A N 1
ATOM 666 C CA . ALA A 1 81 ? 3.644 4.983 2.580 1.00 77.69 81 ALA A CA 1
ATOM 667 C C . ALA A 1 81 ? 2.996 5.239 1.205 1.00 77.69 81 ALA A C 1
ATOM 669 O O . ALA A 1 81 ? 3.702 5.547 0.240 1.00 77.69 81 ALA A O 1
ATOM 670 N N . ILE A 1 82 ? 1.659 5.225 1.124 1.00 77.62 82 ILE A N 1
ATOM 671 C CA . ILE A 1 82 ? 0.932 5.585 -0.105 1.00 77.62 82 ILE A CA 1
ATOM 672 C C . ILE A 1 82 ? 1.217 7.041 -0.496 1.00 77.62 82 ILE A C 1
ATOM 674 O O . ILE A 1 82 ? 1.536 7.318 -1.652 1.00 77.62 82 ILE A O 1
ATOM 678 N N . ILE A 1 83 ? 1.144 7.977 0.454 1.00 79.00 83 ILE A N 1
ATOM 679 C CA . ILE A 1 83 ? 1.402 9.402 0.198 1.00 79.00 83 ILE A CA 1
ATOM 680 C C . ILE A 1 83 ? 2.835 9.617 -0.301 1.00 79.00 83 ILE A C 1
ATOM 682 O O . ILE A 1 83 ? 3.047 10.358 -1.260 1.00 79.00 83 ILE A O 1
ATOM 686 N N . ILE A 1 84 ? 3.819 8.948 0.303 1.00 76.38 84 ILE A N 1
ATOM 687 C CA . ILE A 1 84 ? 5.217 8.992 -0.141 1.00 76.38 84 ILE A CA 1
ATOM 688 C C . ILE A 1 84 ? 5.329 8.465 -1.577 1.00 76.38 84 ILE A C 1
ATOM 690 O O . ILE A 1 84 ? 5.954 9.114 -2.414 1.00 76.38 84 ILE A O 1
ATOM 694 N N . THR A 1 85 ? 4.666 7.353 -1.894 1.00 71.38 85 THR A N 1
ATOM 695 C CA . THR A 1 85 ? 4.657 6.769 -3.246 1.00 71.38 85 THR A CA 1
ATOM 696 C C . THR A 1 85 ? 4.077 7.733 -4.288 1.00 71.38 85 THR A C 1
ATOM 698 O O . THR A 1 85 ? 4.647 7.902 -5.366 1.00 71.38 85 THR A O 1
ATOM 701 N N . LEU A 1 86 ? 2.963 8.401 -3.969 1.00 72.44 86 LEU A N 1
ATOM 702 C CA . LEU A 1 86 ? 2.252 9.285 -4.899 1.00 72.44 86 LEU A CA 1
ATOM 703 C C . LEU A 1 86 ? 2.903 10.666 -5.049 1.00 72.44 86 LEU A C 1
ATOM 705 O O . LEU A 1 86 ? 2.960 11.198 -6.159 1.00 72.44 86 LEU A O 1
ATOM 709 N N . LEU A 1 87 ? 3.375 11.251 -3.944 1.00 70.06 87 LEU A N 1
ATOM 710 C CA . LEU A 1 87 ? 3.885 12.622 -3.901 1.00 70.06 87 LEU A CA 1
ATOM 711 C C . LEU A 1 87 ? 5.409 12.660 -3.886 1.00 70.06 87 LEU A C 1
ATOM 713 O O . LEU A 1 87 ? 6.012 13.251 -4.773 1.00 70.06 87 LEU A O 1
ATOM 717 N N . TRP A 1 88 ? 6.048 12.033 -2.899 1.00 65.44 88 TRP A N 1
ATOM 718 C CA . TRP A 1 88 ? 7.486 12.193 -2.666 1.00 65.44 88 TRP A CA 1
ATOM 719 C C . TRP A 1 88 ? 8.333 11.554 -3.767 1.00 65.44 88 TRP A C 1
ATOM 721 O O . TRP A 1 88 ? 9.238 12.184 -4.313 1.00 65.44 88 TRP A O 1
ATOM 731 N N . VAL A 1 89 ? 8.012 10.322 -4.156 1.00 63.28 89 VAL A N 1
ATOM 732 C CA . VAL A 1 89 ? 8.737 9.615 -5.223 1.00 63.28 89 VAL A CA 1
ATOM 733 C C . VAL A 1 89 ? 8.510 10.281 -6.584 1.00 63.28 89 VAL A C 1
ATOM 735 O O . VAL A 1 89 ? 9.361 10.202 -7.462 1.00 63.28 89 VAL A O 1
ATOM 738 N N . ASN A 1 90 ? 7.386 10.982 -6.751 1.00 63.47 90 ASN A N 1
ATOM 739 C CA . ASN A 1 90 ? 7.046 11.692 -7.981 1.00 63.47 90 ASN A CA 1
ATOM 740 C C . ASN A 1 90 ? 7.665 13.104 -8.053 1.00 63.47 90 ASN A C 1
ATOM 742 O O . ASN A 1 90 ? 8.103 13.515 -9.121 1.00 63.47 90 ASN A O 1
ATOM 746 N N . LEU A 1 91 ? 7.736 13.840 -6.934 1.00 57.88 9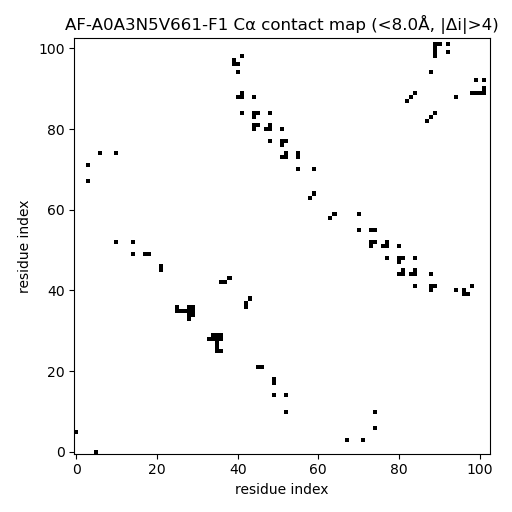1 LEU A N 1
ATOM 747 C CA . LEU A 1 91 ? 8.257 15.216 -6.888 1.00 57.88 91 LEU A CA 1
ATOM 748 C C . LEU A 1 91 ? 9.755 15.314 -6.604 1.00 57.88 91 LEU A C 1
ATOM 750 O O . LEU A 1 91 ? 10.358 16.332 -6.937 1.00 57.88 91 LEU A O 1
ATOM 754 N N . SER A 1 92 ? 10.360 14.319 -5.950 1.00 58.03 92 SER A N 1
ATOM 755 C CA . SER A 1 92 ? 11.692 14.501 -5.3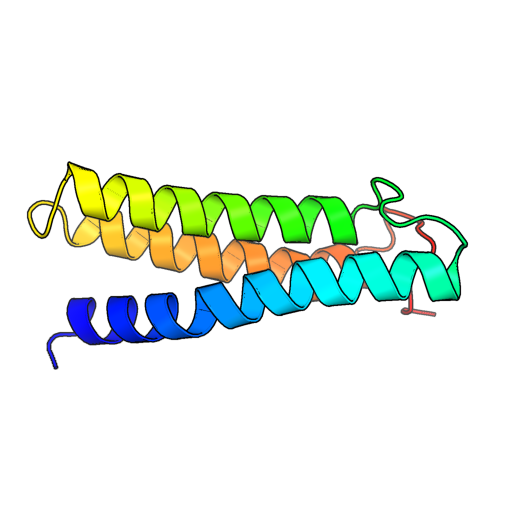64 1.00 58.03 92 SER A CA 1
ATOM 756 C C . SER A 1 92 ? 12.801 14.767 -6.382 1.00 58.03 92 SER A C 1
ATOM 758 O O . SER A 1 92 ? 13.844 15.245 -5.958 1.00 58.03 92 SER A O 1
ATOM 760 N N . ARG A 1 93 ? 12.624 14.499 -7.690 1.00 56.47 93 ARG A N 1
ATOM 761 C CA . ARG A 1 93 ? 13.637 14.674 -8.768 1.00 56.47 93 ARG A CA 1
ATOM 762 C C . ARG A 1 93 ? 14.993 13.974 -8.526 1.00 56.47 93 ARG A C 1
ATOM 764 O O . ARG A 1 93 ? 15.848 13.988 -9.402 1.00 56.47 93 ARG A O 1
ATOM 771 N N . LEU A 1 94 ? 15.184 13.340 -7.368 1.00 53.97 94 LEU A N 1
ATOM 772 C CA . LEU A 1 94 ? 16.409 12.681 -6.913 1.00 53.97 94 LEU A CA 1
ATOM 773 C C . LEU A 1 94 ? 16.541 11.254 -7.449 1.00 53.97 94 LEU A C 1
ATOM 775 O O . LEU A 1 94 ? 17.635 10.700 -7.441 1.00 53.97 94 LEU A O 1
ATOM 779 N N . PHE A 1 95 ? 15.444 10.673 -7.936 1.00 53.84 95 PHE A N 1
ATOM 780 C CA . PHE A 1 95 ? 15.437 9.349 -8.541 1.00 53.84 95 PHE A CA 1
ATOM 781 C C . PHE A 1 95 ? 14.971 9.445 -10.001 1.00 53.84 95 PHE A C 1
ATOM 783 O O . PHE A 1 95 ? 13.766 9.384 -10.261 1.00 53.84 95 PHE A O 1
ATOM 790 N N . PRO A 1 96 ? 15.890 9.651 -10.961 1.00 52.44 96 PRO A N 1
ATOM 791 C CA . PRO A 1 96 ? 15.545 9.596 -12.373 1.00 52.44 96 PRO A CA 1
ATOM 792 C C . PRO A 1 96 ? 15.091 8.172 -12.710 1.00 52.44 96 PRO A C 1
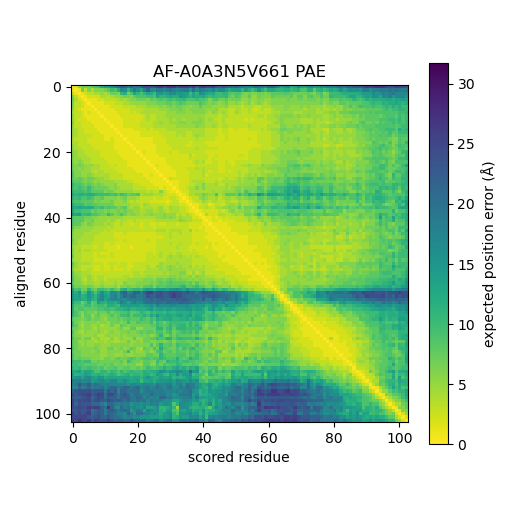ATOM 794 O O . PRO 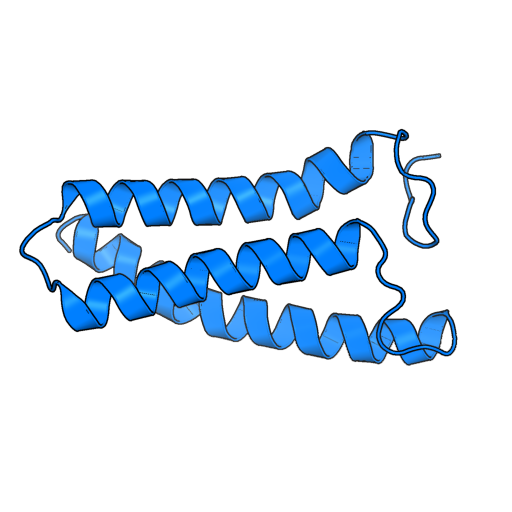A 1 96 ? 15.837 7.213 -12.539 1.00 52.44 96 PRO A O 1
ATOM 797 N N . GLY A 1 97 ? 13.850 8.045 -13.162 1.00 57.94 97 GLY A N 1
ATOM 798 C CA . GLY A 1 97 ? 13.250 6.797 -13.621 1.00 57.94 97 GLY A CA 1
ATOM 799 C C . GLY A 1 97 ? 12.263 7.098 -14.739 1.00 57.94 97 GLY A C 1
ATOM 800 O O . GLY A 1 97 ? 11.825 8.245 -14.890 1.00 57.94 97 GLY A O 1
ATOM 801 N N . LEU A 1 98 ? 11.887 6.074 -15.506 1.00 58.09 98 LEU A N 1
ATOM 802 C CA . LEU A 1 98 ? 11.020 6.186 -16.693 1.00 58.09 98 LEU A CA 1
ATOM 803 C C . LEU A 1 98 ? 9.638 6.802 -16.398 1.00 58.09 98 LEU A C 1
ATOM 805 O O . LEU A 1 98 ? 8.915 7.205 -17.304 1.00 58.09 98 LEU A O 1
ATOM 809 N N . HIS A 1 99 ? 9.300 6.911 -15.116 1.00 58.03 99 HIS A N 1
ATOM 810 C CA . HIS A 1 99 ? 8.046 7.423 -14.597 1.00 58.03 99 HIS A CA 1
ATOM 811 C C . HIS A 1 99 ? 8.111 8.865 -14.056 1.00 58.03 99 HIS A C 1
ATOM 813 O O . HIS A 1 99 ? 7.163 9.298 -13.395 1.00 58.03 99 HIS A O 1
ATOM 819 N N . SER A 1 100 ? 9.208 9.606 -14.225 1.00 54.66 100 SER A N 1
ATOM 820 C CA . SER A 1 100 ? 9.277 11.007 -13.782 1.00 54.66 100 SER A CA 1
ATOM 821 C C . SER A 1 100 ? 8.489 11.906 -14.745 1.00 54.66 100 SER A C 1
ATOM 823 O O . SER A 1 100 ? 8.932 12.154 -15.861 1.00 54.66 100 SER A O 1
ATOM 825 N N . TYR A 1 101 ? 7.309 12.381 -14.327 1.00 54.69 101 TYR A N 1
ATOM 826 C CA . TYR A 1 101 ? 6.440 13.247 -15.147 1.00 54.69 101 TYR A CA 1
ATOM 827 C C . TYR A 1 101 ? 6.590 14.739 -14.822 1.00 54.69 101 TYR A C 1
ATOM 829 O O . TYR A 1 101 ? 5.992 15.582 -15.486 1.00 54.69 101 TYR A O 1
ATOM 837 N N . ALA A 1 102 ? 7.352 15.072 -13.779 1.00 51.44 102 ALA A N 1
ATOM 838 C CA . ALA A 1 102 ? 7.618 16.449 -13.395 1.00 51.44 102 ALA A CA 1
ATOM 839 C C . ALA A 1 102 ? 8.747 17.019 -14.269 1.00 51.44 102 ALA A C 1
ATOM 841 O O . ALA A 1 102 ? 9.920 16.923 -13.903 1.00 51.44 102 ALA A O 1
ATOM 842 N N . THR A 1 103 ? 8.380 17.586 -15.423 1.00 51.22 103 THR A N 1
ATOM 843 C CA . THR A 1 103 ? 9.228 18.511 -16.199 1.00 51.22 103 THR A CA 1
ATOM 844 C C . THR A 1 103 ? 9.442 19.798 -15.412 1.00 51.22 103 THR A C 1
ATOM 846 O O . THR A 1 103 ? 8.422 20.431 -15.061 1.00 51.22 103 THR A O 1
#

Nearest PDB structures (foldseek):
  7s9y-assembly1_A  TM=8.962E-01  e=1.405E-03  Helicobacter hepaticus
  7f02-assembly1_C  TM=7.964E-01  e=1.218E-02  Escherichia coli BL21(DE3)

Radius of gyration: 15.62 Å; Cα contacts (8 Å, |Δi|>4): 71; chains: 1; bounding box: 36×31×45 Å

Solvent-accessible surface area (backbone atoms only — not comparable to full-atom values): 5875 Å² total; per-residue (Å²): 122,62,72,68,56,52,53,50,53,52,49,65,59,45,48,59,53,51,51,50,48,52,54,53,48,25,55,47,34,30,74,77,72,73,42,54,74,84,78,37,69,58,55,50,34,49,50,51,26,52,48,44,50,50,50,43,52,53,50,47,68,75,54,48,85,80,46,59,71,59,56,51,52,42,54,50,52,30,51,49,33,46,48,39,35,67,46,46,64,46,67,60,77,78,67,88,48,101,80,63,79,75,125

Mean predicted aligned error: 7.77 Å

Secondary structure (DSSP, 8-state):
--HHHHHHHHHHHHHHHHHHHHHHHHHHHHHHHS-S----HHHHHHHHHHHHHHHHHHHHHHHGGGGHHHHHHHHHHHHHHHHIIIIIHHH--SS--TT----